Protein AF-A0A7V9PFA1-F1 (afdb_monomer_lite)

Structure (mmCIF, N/CA/C/O backbone):
data_AF-A0A7V9PFA1-F1
#
_entry.id   AF-A0A7V9PFA1-F1
#
loop_
_atom_site.group_PDB
_atom_site.id
_atom_site.type_symbol
_atom_site.label_atom_id
_atom_site.label_alt_id
_atom_site.label_comp_id
_atom_site.label_asym_id
_atom_site.label_entity_id
_atom_site.label_seq_id
_atom_site.pdbx_PDB_ins_code
_atom_site.Cartn_x
_atom_site.Cartn_y
_atom_site.Cartn_z
_atom_site.occupancy
_atom_site.B_iso_or_equiv
_atom_site.auth_seq_id
_atom_site.auth_comp_id
_atom_site.auth_asym_id
_atom_site.auth_atom_id
_atom_site.pdbx_PDB_model_num
ATOM 1 N N . MET A 1 1 ? -23.133 1.155 -6.299 1.00 37.00 1 MET A N 1
ATOM 2 C CA . MET A 1 1 ? -21.950 1.890 -5.815 1.00 37.00 1 MET A CA 1
ATOM 3 C C . MET A 1 1 ? -21.048 2.083 -7.014 1.00 37.00 1 MET A C 1
ATOM 5 O O . MET A 1 1 ? -20.471 1.113 -7.484 1.00 37.00 1 MET A O 1
ATOM 9 N N . ASN A 1 2 ? -21.038 3.285 -7.585 1.00 36.59 2 ASN A N 1
ATOM 10 C CA . ASN A 1 2 ? -20.215 3.607 -8.752 1.00 36.59 2 ASN A CA 1
ATOM 11 C C . ASN A 1 2 ? -18.980 4.359 -8.249 1.00 36.59 2 ASN A C 1
ATOM 13 O O . ASN A 1 2 ? -18.957 5.587 -8.237 1.00 36.59 2 ASN A O 1
ATOM 17 N N . GLY A 1 3 ? -17.977 3.612 -7.781 1.00 40.25 3 GLY A N 1
ATOM 18 C CA . GLY A 1 3 ? -16.668 4.173 -7.449 1.00 40.25 3 GLY A CA 1
ATOM 19 C C . GLY A 1 3 ? -15.980 4.664 -8.723 1.00 40.25 3 GLY A C 1
ATOM 20 O O . GLY A 1 3 ? -15.867 3.924 -9.698 1.00 40.25 3 GLY A O 1
ATOM 21 N N . SER A 1 4 ? -15.552 5.924 -8.743 1.00 46.16 4 SER A N 1
ATOM 22 C CA . SER A 1 4 ? -14.855 6.502 -9.895 1.00 46.16 4 SER A CA 1
ATOM 23 C C . SER A 1 4 ? -13.399 6.021 -9.916 1.00 46.16 4 SER A C 1
ATOM 25 O O . SER A 1 4 ? -12.648 6.275 -8.973 1.00 46.16 4 SER A O 1
ATOM 27 N N . ILE A 1 5 ? -12.995 5.313 -10.976 1.00 46.50 5 ILE A N 1
ATOM 28 C CA . ILE A 1 5 ? -11.613 4.854 -11.186 1.00 46.50 5 ILE A CA 1
ATOM 29 C C . ILE A 1 5 ? -10.825 6.007 -11.816 1.00 46.50 5 ILE A C 1
ATOM 31 O O . ILE A 1 5 ? -10.830 6.191 -13.032 1.00 46.50 5 ILE A O 1
ATOM 35 N N . LEU A 1 6 ? -10.139 6.805 -10.997 1.00 46.59 6 LEU A N 1
ATOM 36 C CA . LEU A 1 6 ? -9.193 7.801 -11.503 1.00 46.59 6 LEU A CA 1
ATOM 37 C C . LEU A 1 6 ? -7.860 7.110 -11.810 1.00 46.59 6 LEU A C 1
ATOM 39 O O . LEU A 1 6 ? -7.007 6.923 -10.945 1.00 46.59 6 LEU A O 1
ATOM 43 N N . ALA A 1 7 ? -7.696 6.700 -13.067 1.00 43.50 7 ALA A N 1
ATOM 44 C CA . ALA A 1 7 ? -6.433 6.199 -13.585 1.00 43.50 7 ALA A CA 1
ATOM 45 C C . ALA A 1 7 ? -5.446 7.363 -13.792 1.00 43.50 7 ALA A C 1
ATOM 47 O O . ALA A 1 7 ? -5.773 8.345 -14.454 1.00 43.50 7 ALA A O 1
ATOM 48 N N . ARG A 1 8 ? -4.220 7.202 -13.274 1.00 40.62 8 ARG A N 1
ATOM 49 C CA . ARG A 1 8 ? -3.057 8.102 -13.437 1.00 40.62 8 ARG A CA 1
ATOM 50 C C . ARG A 1 8 ? -3.127 9.435 -12.684 1.00 40.62 8 ARG A C 1
ATOM 52 O O . ARG A 1 8 ? -3.103 10.502 -13.283 1.00 40.62 8 ARG A O 1
ATOM 59 N N . SER A 1 9 ? -3.103 9.386 -11.356 1.00 44.12 9 SER A N 1
ATOM 60 C CA . SER A 1 9 ? -2.569 10.500 -10.561 1.00 44.12 9 SER A CA 1
ATOM 61 C C . SER A 1 9 ? -2.205 10.024 -9.157 1.00 44.12 9 SER A C 1
ATOM 63 O O . SER A 1 9 ? -3.072 9.642 -8.374 1.00 44.12 9 SER A O 1
ATOM 65 N N . THR A 1 10 ? -0.920 10.075 -8.806 1.00 54.91 10 THR A N 1
ATOM 66 C CA . THR A 1 10 ? -0.405 9.904 -7.436 1.00 54.91 10 THR A CA 1
ATOM 67 C C . THR A 1 10 ? -0.695 11.143 -6.572 1.00 54.91 10 THR A C 1
ATOM 69 O O . THR A 1 10 ? 0.145 11.590 -5.798 1.00 54.91 10 THR A O 1
ATOM 72 N N . SER A 1 11 ? -1.889 11.736 -6.680 1.00 66.06 11 SER A N 1
ATOM 73 C CA . SER A 1 11 ? -2.272 12.921 -5.898 1.00 66.06 11 SER A CA 1
ATOM 74 C C . SER A 1 11 ? -2.790 12.592 -4.496 1.00 66.06 11 SER A C 1
ATOM 76 O O . SER A 1 11 ? -3.240 13.490 -3.784 1.00 66.06 11 SER A O 1
ATOM 78 N N . ALA A 1 12 ? -2.756 11.324 -4.077 1.00 74.00 12 ALA A N 1
ATOM 79 C CA . ALA A 1 12 ? -3.149 10.957 -2.725 1.00 74.00 12 ALA A CA 1
ATOM 80 C C . ALA A 1 12 ? -2.167 11.527 -1.694 1.00 74.00 12 ALA A C 1
ATOM 82 O O . ALA A 1 12 ? -0.951 11.360 -1.841 1.00 74.00 12 ALA A O 1
ATOM 83 N N . PRO A 1 13 ? -2.661 12.136 -0.604 1.00 85.00 13 PRO A N 1
ATOM 84 C CA . PRO A 1 13 ? -1.808 12.476 0.520 1.00 85.00 13 PRO A CA 1
ATOM 85 C C . PRO A 1 13 ? -1.080 11.233 1.044 1.00 85.00 13 PRO A C 1
ATOM 87 O O . PRO A 1 13 ? -1.685 10.179 1.238 1.00 85.00 13 PRO A O 1
ATOM 90 N N . ARG A 1 14 ? 0.222 11.356 1.321 1.00 85.62 14 ARG A N 1
ATOM 91 C CA . ARG A 1 14 ? 1.080 10.219 1.713 1.00 85.62 14 ARG A CA 1
ATOM 92 C C . ARG A 1 14 ? 0.582 9.467 2.947 1.00 85.62 14 ARG A C 1
ATOM 94 O O . ARG A 1 14 ? 0.734 8.255 3.023 1.00 85.62 14 ARG A O 1
ATOM 101 N N . TRP A 1 15 ? -0.060 10.166 3.879 1.00 87.31 15 TRP A N 1
ATOM 102 C CA . TRP A 1 15 ? -0.642 9.554 5.072 1.00 87.31 15 TRP A CA 1
ATOM 103 C C . TRP A 1 15 ? -1.817 8.613 4.751 1.00 87.31 15 TRP A C 1
ATOM 105 O O . TRP A 1 15 ? -1.993 7.621 5.446 1.00 87.31 15 TRP A O 1
ATOM 115 N N . ARG A 1 16 ? -2.579 8.850 3.670 1.00 90.50 16 ARG A N 1
ATOM 116 C CA . ARG A 1 16 ? -3.643 7.931 3.219 1.00 90.50 16 ARG A CA 1
ATOM 117 C C . ARG A 1 16 ? -3.079 6.639 2.640 1.00 90.50 16 ARG A C 1
ATOM 119 O O . ARG A 1 16 ? -3.636 5.569 2.863 1.00 90.50 16 ARG A O 1
ATOM 126 N N . LEU A 1 17 ? -1.969 6.744 1.914 1.00 89.81 17 LEU A N 1
ATOM 127 C CA . LEU A 1 17 ? -1.250 5.584 1.395 1.00 89.81 17 LEU A CA 1
ATOM 128 C C . LEU A 1 17 ? -0.609 4.773 2.532 1.00 89.81 17 LEU A C 1
ATOM 130 O O . LEU A 1 17 ? -0.656 3.550 2.498 1.00 89.81 17 LEU A O 1
ATOM 134 N N . ALA A 1 18 ? -0.058 5.443 3.549 1.00 92.62 18 ALA A N 1
ATOM 135 C CA . ALA A 1 18 ? 0.525 4.800 4.729 1.00 92.62 18 ALA A CA 1
ATOM 136 C C . ALA A 1 18 ? -0.516 4.064 5.585 1.00 92.62 18 ALA A C 1
ATOM 138 O O . ALA A 1 18 ? -0.280 2.940 6.018 1.00 92.62 18 ALA A O 1
ATOM 139 N N . ASP A 1 19 ? -1.695 4.659 5.754 1.00 94.25 19 ASP A N 1
ATOM 140 C CA . ASP A 1 19 ? -2.840 4.035 6.419 1.00 94.25 19 ASP A CA 1
ATOM 141 C C . ASP A 1 19 ? -3.266 2.739 5.697 1.00 94.25 19 ASP A C 1
ATOM 143 O O . ASP A 1 19 ? -3.333 1.669 6.297 1.00 94.25 19 ASP A O 1
ATOM 147 N N . LEU A 1 20 ? -3.421 2.7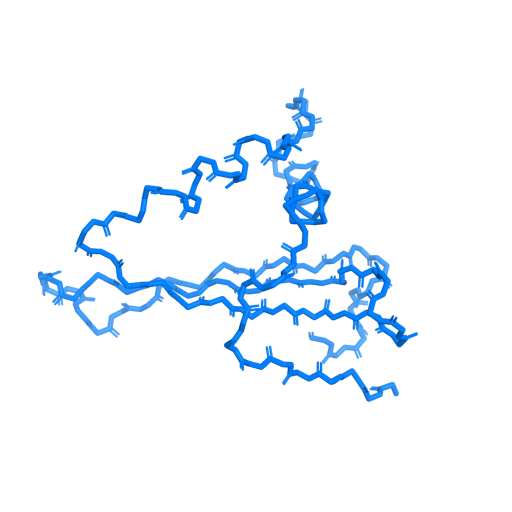76 4.368 1.00 93.38 20 LEU A N 1
ATOM 148 C CA . LEU A 1 20 ? -3.728 1.571 3.586 1.00 93.38 20 LEU A CA 1
ATOM 149 C C . LEU A 1 20 ? -2.589 0.529 3.600 1.00 93.38 20 LEU A C 1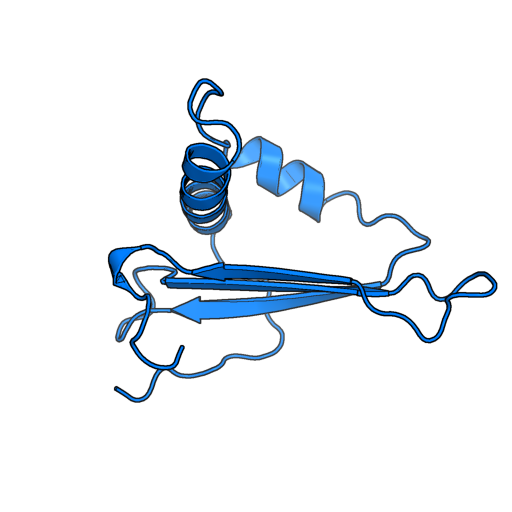
ATOM 151 O O . LEU A 1 20 ? -2.851 -0.674 3.643 1.00 93.38 20 LEU A O 1
ATOM 155 N N . ALA A 1 21 ? -1.329 0.967 3.582 1.00 92.88 21 ALA A N 1
ATOM 156 C CA . ALA A 1 21 ? -0.175 0.078 3.700 1.00 92.88 21 ALA A CA 1
ATOM 157 C C . ALA A 1 21 ? -0.120 -0.606 5.075 1.00 92.88 21 ALA A C 1
ATOM 159 O O . ALA A 1 21 ? 0.197 -1.788 5.149 1.00 92.88 21 ALA A O 1
ATOM 160 N N . THR A 1 22 ? -0.501 0.105 6.137 1.00 95.06 22 THR A N 1
ATOM 161 C CA . THR A 1 22 ? -0.638 -0.451 7.489 1.00 95.06 22 THR A CA 1
ATOM 162 C C . THR A 1 22 ? -1.714 -1.527 7.534 1.00 95.06 22 THR A C 1
ATOM 164 O O . THR A 1 22 ? -1.475 -2.589 8.097 1.00 95.06 22 THR A O 1
ATOM 167 N N . VAL A 1 23 ? -2.865 -1.300 6.887 1.00 94.50 23 VAL A N 1
ATOM 168 C CA . VAL A 1 23 ? -3.920 -2.320 6.769 1.00 94.50 23 VAL A CA 1
ATOM 169 C C . VAL A 1 23 ? -3.381 -3.593 6.112 1.00 94.50 23 VAL A C 1
ATOM 171 O O . VAL A 1 23 ? -3.595 -4.676 6.642 1.00 94.50 23 VAL A O 1
ATOM 174 N N . ARG A 1 24 ? -2.639 -3.477 5.000 1.00 94.00 24 ARG A N 1
ATOM 175 C CA . ARG A 1 24 ? -1.982 -4.636 4.365 1.00 94.00 24 ARG A CA 1
ATOM 176 C C . ARG A 1 24 ? -0.986 -5.303 5.311 1.00 94.00 24 ARG A C 1
ATOM 178 O O . ARG A 1 24 ? -0.961 -6.524 5.409 1.00 94.00 24 ARG A O 1
ATOM 185 N N . GLN A 1 25 ? -0.133 -4.514 5.961 1.00 94.94 25 GLN A N 1
ATOM 186 C CA . GLN A 1 25 ? 0.937 -5.043 6.798 1.00 94.94 25 GLN A CA 1
ATOM 187 C C . GLN A 1 25 ? 0.386 -5.795 8.003 1.00 94.94 25 GLN A C 1
ATOM 189 O O . GLN A 1 25 ? 0.853 -6.891 8.260 1.00 94.94 25 GLN A O 1
ATOM 194 N N . ALA A 1 26 ? -0.658 -5.289 8.657 1.00 95.25 26 ALA A N 1
ATOM 195 C CA . ALA A 1 26 ? -1.295 -5.969 9.782 1.00 95.25 26 ALA A CA 1
ATOM 196 C C . ALA A 1 26 ? -1.827 -7.374 9.427 1.00 95.25 26 ALA A C 1
ATOM 198 O O . ALA A 1 26 ? -1.985 -8.212 10.308 1.00 95.25 26 ALA A O 1
ATOM 199 N N . GLU A 1 27 ? -2.094 -7.650 8.147 1.00 92.75 27 GLU A N 1
ATOM 200 C CA . GLU A 1 27 ? -2.535 -8.971 7.683 1.00 92.75 27 GLU A CA 1
ATOM 201 C C . GLU A 1 27 ? -1.384 -9.929 7.376 1.00 92.75 27 GLU A C 1
ATOM 203 O O . GLU A 1 27 ? -1.554 -11.141 7.479 1.00 92.75 27 GLU A O 1
ATOM 208 N N . VAL A 1 28 ? -0.226 -9.400 6.974 1.00 93.12 28 VAL A N 1
ATOM 209 C CA . VAL A 1 28 ? 0.940 -10.200 6.561 1.00 93.12 28 VAL A CA 1
ATOM 210 C C . VAL A 1 28 ? 1.948 -10.350 7.706 1.00 93.12 28 VAL A C 1
ATOM 212 O O . VAL A 1 28 ? 2.544 -11.410 7.866 1.00 93.12 28 VAL A O 1
ATOM 215 N N . LEU A 1 29 ? 2.130 -9.289 8.490 1.00 95.19 29 LEU A N 1
ATOM 216 C CA . LEU A 1 29 ? 3.104 -9.105 9.566 1.00 95.19 29 LEU A CA 1
ATOM 217 C C . LEU A 1 29 ? 2.412 -8.361 10.732 1.00 95.19 29 LEU A C 1
ATOM 219 O O . LEU A 1 29 ? 2.603 -7.156 10.898 1.00 95.19 29 LEU A O 1
ATOM 223 N N . PRO A 1 30 ? 1.557 -9.046 11.517 1.00 93.62 30 PRO A N 1
ATOM 224 C CA . PRO A 1 30 ? 0.702 -8.407 12.524 1.00 93.62 30 PRO A CA 1
ATOM 225 C C . PRO A 1 30 ? 1.470 -7.765 13.686 1.00 93.62 30 PRO A C 1
ATOM 227 O O . PRO A 1 30 ? 0.959 -6.838 14.311 1.00 93.62 30 PRO A O 1
ATOM 230 N N . ASP A 1 31 ? 2.680 -8.248 13.969 1.00 96.75 31 ASP A N 1
ATOM 231 C CA . ASP A 1 31 ? 3.516 -7.756 15.068 1.00 96.75 31 ASP A CA 1
ATOM 232 C C . ASP A 1 31 ? 4.369 -6.536 14.677 1.00 96.75 31 ASP A C 1
ATOM 234 O O . ASP A 1 31 ? 4.946 -5.878 15.547 1.00 96.75 31 ASP A O 1
ATOM 238 N N . ASP A 1 32 ? 4.454 -6.213 13.381 1.00 95.25 32 ASP A N 1
ATOM 239 C CA . ASP A 1 32 ? 5.231 -5.070 12.909 1.00 95.25 32 ASP A CA 1
ATOM 240 C C . ASP A 1 32 ? 4.499 -3.743 13.188 1.00 95.25 32 ASP A C 1
ATOM 242 O O . ASP A 1 32 ? 3.272 -3.652 13.069 1.00 95.25 32 ASP A O 1
ATOM 246 N N . PRO A 1 33 ? 5.234 -2.660 13.504 1.00 95.25 33 PRO A N 1
ATOM 247 C CA . PRO A 1 33 ? 4.631 -1.358 13.758 1.00 95.25 33 PRO A CA 1
ATOM 248 C C . PRO A 1 33 ? 3.960 -0.781 12.497 1.00 95.25 33 PRO A C 1
ATOM 250 O O . PRO A 1 33 ? 4.385 -1.085 11.382 1.00 95.25 33 PRO A O 1
ATOM 253 N N . PRO A 1 34 ? 2.969 0.121 12.646 1.00 95.44 34 PRO A N 1
ATOM 254 C CA . PRO A 1 34 ? 2.309 0.775 11.518 1.00 95.44 34 PRO A CA 1
ATOM 255 C C . PRO A 1 34 ? 3.275 1.428 10.524 1.00 95.44 34 PRO A C 1
ATOM 257 O O . PRO A 1 34 ? 4.273 2.042 10.911 1.00 95.44 34 PRO A O 1
ATOM 260 N N . VAL A 1 35 ? 2.926 1.361 9.238 1.00 94.69 35 VAL A N 1
ATOM 261 C CA . VAL A 1 35 ? 3.683 2.008 8.162 1.00 94.69 35 VAL A CA 1
ATOM 262 C C . VAL A 1 35 ? 3.505 3.521 8.257 1.00 94.69 35 VAL A C 1
ATOM 264 O O . VAL A 1 35 ? 2.382 4.025 8.316 1.00 94.69 35 VAL A O 1
ATOM 267 N N . THR A 1 36 ? 4.605 4.271 8.227 1.00 94.69 36 THR A N 1
ATOM 268 C CA . THR A 1 36 ? 4.578 5.735 8.334 1.00 94.69 36 THR A CA 1
ATOM 269 C C . THR A 1 36 ? 4.447 6.430 6.977 1.00 94.69 36 THR A C 1
ATOM 271 O O . THR A 1 36 ? 4.770 5.887 5.914 1.00 94.69 36 THR A O 1
ATOM 274 N N . ALA A 1 37 ? 4.002 7.690 6.999 1.00 91.38 37 ALA A N 1
ATOM 275 C CA . ALA A 1 37 ? 3.933 8.521 5.798 1.00 91.38 37 ALA A CA 1
ATOM 276 C C . ALA A 1 37 ? 5.32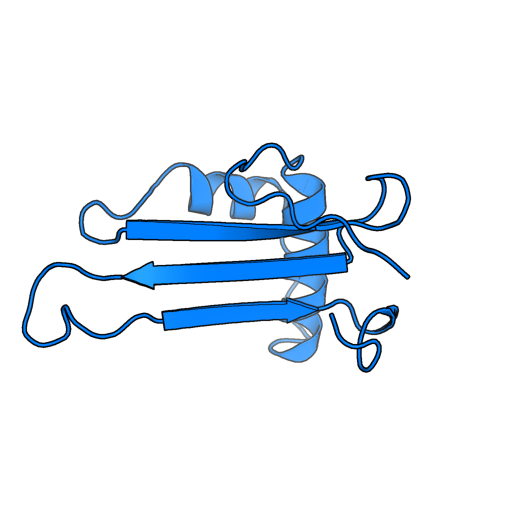0 8.762 5.181 1.00 91.38 37 ALA A C 1
ATOM 278 O O . ALA A 1 37 ? 5.436 8.874 3.959 1.00 91.38 37 ALA A O 1
ATOM 279 N N . GLU A 1 38 ? 6.368 8.819 6.004 1.00 90.75 38 GLU A N 1
ATOM 280 C CA . GLU A 1 38 ? 7.762 8.974 5.592 1.00 90.75 38 GLU A CA 1
ATOM 281 C C . GLU A 1 38 ? 8.275 7.729 4.867 1.00 90.75 38 GLU A C 1
ATOM 283 O O . GLU A 1 38 ? 8.896 7.860 3.813 1.00 90.75 38 GLU A O 1
ATOM 288 N N . GLN A 1 39 ? 7.973 6.528 5.372 1.00 89.31 39 GLN A N 1
ATOM 289 C CA . GLN A 1 39 ? 8.339 5.269 4.712 1.00 89.31 39 GLN A CA 1
ATOM 290 C C . GLN A 1 39 ? 7.705 5.173 3.322 1.00 89.31 39 GLN A C 1
ATOM 292 O O . GLN A 1 39 ? 8.381 4.866 2.338 1.00 89.31 39 GLN A O 1
ATOM 297 N N . VAL A 1 40 ? 6.424 5.533 3.213 1.00 89.00 40 VAL A N 1
ATOM 298 C CA . VAL A 1 40 ? 5.757 5.636 1.913 1.00 89.00 40 VAL A CA 1
ATOM 299 C C . VAL A 1 40 ? 6.414 6.714 1.049 1.00 89.00 40 VAL A C 1
ATOM 301 O O . VAL A 1 40 ? 6.695 6.470 -0.121 1.00 89.00 40 VAL A O 1
ATOM 304 N N . ALA A 1 41 ? 6.715 7.895 1.599 1.00 85.38 41 ALA A N 1
ATOM 305 C CA . ALA A 1 41 ? 7.375 8.970 0.856 1.00 85.38 41 ALA A CA 1
ATOM 306 C C . ALA A 1 41 ? 8.701 8.521 0.232 1.00 85.38 41 ALA A C 1
ATOM 308 O O . ALA A 1 41 ? 8.975 8.874 -0.913 1.00 85.38 41 ALA A O 1
ATOM 309 N N . LEU A 1 42 ? 9.507 7.762 0.977 1.00 83.50 42 LEU A N 1
ATOM 310 C CA . LEU A 1 42 ? 10.796 7.245 0.524 1.00 83.50 42 LEU A CA 1
ATOM 311 C C . LEU A 1 42 ? 10.630 6.287 -0.656 1.00 83.50 42 LEU A C 1
ATOM 313 O O . LEU A 1 42 ? 11.306 6.464 -1.668 1.00 83.50 42 LEU A O 1
ATOM 317 N N . ARG A 1 43 ? 9.672 5.355 -0.576 1.00 76.50 43 ARG A N 1
ATOM 318 C CA . ARG A 1 43 ? 9.356 4.428 -1.674 1.00 76.50 43 ARG A CA 1
ATOM 319 C C . ARG A 1 43 ? 9.020 5.162 -2.976 1.00 76.50 43 ARG A C 1
ATOM 321 O O . ARG A 1 43 ? 9.496 4.773 -4.033 1.00 76.50 43 ARG A O 1
ATOM 328 N N . TRP A 1 44 ? 8.241 6.243 -2.903 1.00 72.62 44 TRP A N 1
ATOM 329 C CA . TRP A 1 44 ? 7.842 7.014 -4.091 1.00 72.62 44 TRP A CA 1
ATOM 330 C C . TRP A 1 44 ? 8.896 8.019 -4.573 1.00 72.62 44 TRP A C 1
ATOM 332 O O . TRP A 1 44 ? 8.836 8.463 -5.717 1.00 72.62 44 TRP A O 1
ATOM 342 N N . ARG A 1 45 ? 9.845 8.416 -3.718 1.00 73.19 45 ARG A N 1
ATOM 343 C CA . ARG A 1 45 ? 10.921 9.360 -4.073 1.00 73.19 45 ARG A CA 1
ATOM 344 C C . ARG A 1 45 ? 12.080 8.706 -4.811 1.00 73.19 45 ARG A C 1
ATOM 346 O O . ARG A 1 45 ? 12.791 9.407 -5.523 1.00 73.19 45 ARG A O 1
ATOM 353 N N . HIS A 1 46 ? 12.267 7.402 -4.638 1.00 65.81 46 HIS A N 1
ATOM 354 C CA . HIS A 1 46 ? 13.358 6.652 -5.247 1.00 65.81 46 HIS A CA 1
ATOM 355 C C . HIS A 1 46 ? 12.807 5.587 -6.201 1.00 65.81 46 HIS A C 1
ATOM 357 O O . HIS A 1 46 ? 12.893 4.398 -5.890 1.00 65.81 46 HIS A O 1
ATOM 363 N N . PRO A 1 47 ? 12.219 5.983 -7.350 1.00 65.31 47 PRO A N 1
ATOM 364 C CA . PRO A 1 47 ? 11.872 5.011 -8.373 1.00 65.31 47 PRO A CA 1
ATOM 365 C C . PRO A 1 47 ? 13.154 4.296 -8.804 1.00 65.31 47 PRO A C 1
ATOM 367 O O . PRO A 1 47 ? 14.149 4.932 -9.160 1.00 65.31 47 PRO A O 1
ATOM 370 N N . LEU A 1 48 ? 13.144 2.968 -8.717 1.00 70.44 48 LEU A N 1
ATOM 371 C CA . LEU A 1 48 ? 14.232 2.148 -9.230 1.00 70.44 48 LEU A CA 1
ATOM 372 C C . LEU A 1 48 ? 14.310 2.393 -10.739 1.00 70.44 48 LEU A C 1
ATOM 374 O O . LEU A 1 48 ? 13.322 2.204 -11.441 1.00 70.44 48 LEU A O 1
ATOM 378 N N . SER A 1 49 ? 15.465 2.833 -11.243 1.00 73.44 49 SER A N 1
ATOM 379 C CA . SER A 1 49 ? 15.625 3.253 -12.645 1.00 73.44 49 SER A CA 1
ATOM 380 C C . SER A 1 49 ? 15.330 2.149 -13.665 1.00 73.44 49 SER A C 1
ATOM 382 O O . SER A 1 49 ? 15.102 2.444 -14.830 1.00 73.44 49 SER A O 1
ATOM 384 N N . PHE A 1 50 ? 15.331 0.893 -13.219 1.00 79.62 50 PHE A N 1
ATOM 385 C CA . PHE A 1 50 ? 15.061 -0.305 -14.011 1.00 79.62 50 PHE A CA 1
ATOM 386 C C . PHE A 1 50 ? 13.614 -0.811 -13.883 1.00 79.62 50 PHE A C 1
ATOM 388 O O . PHE A 1 50 ? 13.320 -1.924 -14.309 1.00 79.62 50 PHE A O 1
ATOM 395 N N . ARG A 1 51 ? 12.708 -0.050 -13.253 1.00 82.12 51 ARG A N 1
ATOM 396 C CA . ARG A 1 51 ? 11.326 -0.478 -13.014 1.00 82.12 51 ARG A CA 1
ATOM 397 C C . ARG A 1 51 ? 10.341 0.629 -13.366 1.00 82.12 51 ARG A C 1
ATOM 399 O O . ARG A 1 51 ? 10.365 1.714 -12.790 1.00 82.12 51 ARG A O 1
ATOM 406 N N . GLU A 1 52 ? 9.426 0.325 -14.274 1.00 86.00 52 GLU A N 1
ATOM 407 C CA . GLU A 1 52 ? 8.268 1.169 -14.548 1.00 86.00 52 GLU A CA 1
ATOM 408 C C . GLU A 1 52 ? 7.157 0.830 -13.559 1.00 86.00 52 GLU A C 1
ATOM 410 O O . GLU A 1 52 ? 6.881 -0.345 -13.316 1.00 86.00 52 GLU A O 1
ATOM 415 N N . VAL A 1 53 ? 6.524 1.849 -12.975 1.00 84.44 53 VAL A N 1
ATOM 416 C CA . VAL A 1 53 ? 5.476 1.671 -11.963 1.00 84.44 53 VAL A CA 1
ATOM 417 C C . VAL A 1 53 ? 4.230 2.453 -12.358 1.00 84.44 53 VAL A C 1
ATOM 419 O O . VAL A 1 53 ? 4.285 3.659 -12.604 1.00 84.44 53 VAL A O 1
ATOM 422 N N . ALA A 1 54 ? 3.091 1.769 -12.373 1.00 85.94 54 ALA A N 1
ATOM 423 C CA . ALA A 1 54 ? 1.770 2.360 -12.510 1.00 85.94 54 ALA A CA 1
ATOM 424 C C . ALA A 1 54 ? 0.959 2.085 -11.243 1.00 85.94 54 ALA A C 1
ATOM 426 O O . ALA A 1 54 ? 0.985 0.976 -10.716 1.00 85.94 54 ALA A O 1
ATOM 427 N N . ALA A 1 55 ? 0.225 3.087 -10.765 1.00 86.06 55 ALA A N 1
ATOM 428 C CA . ALA A 1 55 ? -0.604 2.954 -9.577 1.00 86.06 55 ALA A CA 1
ATOM 429 C C . ALA A 1 55 ? -2.026 3.451 -9.815 1.00 86.06 55 ALA A C 1
ATOM 431 O O . ALA A 1 55 ? -2.250 4.482 -10.459 1.00 86.06 55 ALA A O 1
ATOM 432 N N . TRP A 1 56 ? -2.974 2.716 -9.246 1.00 89.25 56 TRP A N 1
ATOM 433 C CA . TRP A 1 56 ? -4.396 3.018 -9.233 1.00 89.25 56 TRP A CA 1
ATOM 434 C C . TRP A 1 56 ? -4.872 3.088 -7.796 1.00 89.25 56 TRP A C 1
ATOM 436 O O . TRP A 1 56 ? -4.457 2.298 -6.951 1.00 89.25 56 TRP A O 1
ATOM 446 N N . LEU A 1 57 ? -5.741 4.056 -7.531 1.00 90.12 57 LEU A N 1
ATOM 447 C CA . LEU A 1 57 ? -6.258 4.350 -6.207 1.00 90.12 57 LEU A CA 1
ATOM 448 C C . LEU A 1 57 ? -7.778 4.369 -6.270 1.00 90.12 57 LEU A C 1
ATOM 450 O O . LEU A 1 57 ? -8.354 5.056 -7.117 1.00 90.12 57 LEU A O 1
ATOM 454 N N . TRP A 1 58 ? -8.415 3.650 -5.353 1.00 91.75 58 TRP A N 1
ATOM 455 C CA . TRP A 1 58 ? -9.867 3.613 -5.232 1.00 91.75 58 TRP A CA 1
ATOM 456 C C . TRP A 1 58 ? -10.298 4.333 -3.969 1.00 91.75 58 TRP A C 1
ATOM 458 O O . TRP A 1 58 ? -9.845 4.011 -2.871 1.00 91.75 58 TRP A O 1
ATOM 468 N N . TRP A 1 59 ? -11.186 5.305 -4.134 1.00 90.69 59 TRP A N 1
ATOM 469 C CA . TRP A 1 59 ? -11.688 6.144 -3.056 1.00 90.69 59 TRP A CA 1
ATOM 470 C C . TRP A 1 59 ? -13.158 5.856 -2.769 1.00 90.69 59 TRP A C 1
ATOM 472 O O . TRP A 1 59 ? -13.875 5.329 -3.620 1.00 90.69 59 TRP A O 1
ATOM 482 N N . ASP A 1 60 ? -13.600 6.231 -1.575 1.00 90.88 60 ASP A N 1
ATOM 483 C CA . ASP A 1 60 ? -15.015 6.268 -1.228 1.00 90.88 60 ASP A CA 1
ATOM 484 C C . ASP A 1 60 ? -15.793 7.336 -2.015 1.00 90.88 60 ASP A C 1
ATOM 486 O O . ASP A 1 60 ? -15.231 8.211 -2.689 1.00 90.88 60 ASP A O 1
ATOM 490 N N . GLU A 1 61 ? -17.123 7.263 -1.908 1.00 85.31 61 GLU A N 1
ATOM 491 C CA . GLU A 1 61 ? -18.038 8.294 -2.395 1.00 85.31 61 GLU A CA 1
ATOM 492 C C . GLU A 1 61 ? -17.820 9.579 -1.572 1.00 85.31 61 GLU A C 1
ATOM 494 O O . GLU A 1 61 ? -18.445 9.817 -0.542 1.00 85.31 61 GLU A O 1
ATOM 499 N N . GLY A 1 62 ? -16.851 10.390 -1.996 1.00 86.75 62 GLY A N 1
ATOM 500 C CA . GLY A 1 62 ? -16.446 11.613 -1.302 1.00 86.75 62 GLY A CA 1
ATOM 501 C C . GLY A 1 62 ? -14.950 11.919 -1.349 1.00 86.75 62 GLY A C 1
ATOM 502 O O . GLY A 1 62 ? -14.564 12.996 -0.893 1.00 86.75 62 GLY A O 1
ATOM 503 N N . PHE A 1 63 ? -14.117 11.019 -1.890 1.00 86.31 63 PHE A N 1
ATOM 504 C CA . PHE A 1 63 ? -12.653 11.170 -1.934 1.00 86.31 63 PHE A CA 1
ATOM 505 C C . PHE A 1 63 ? -12.028 11.416 -0.554 1.00 86.31 63 PHE A C 1
ATOM 507 O O . PHE A 1 63 ? -10.992 12.073 -0.420 1.00 86.31 63 PHE A O 1
ATOM 514 N N . ARG A 1 64 ? -12.672 10.908 0.498 1.00 86.75 64 ARG A N 1
ATOM 515 C CA . ARG A 1 64 ? -12.220 11.056 1.876 1.00 86.75 64 ARG A CA 1
ATOM 516 C C . ARG A 1 64 ? -11.365 9.876 2.251 1.00 86.75 64 ARG A C 1
ATOM 518 O O . ARG A 1 64 ? -10.265 10.103 2.739 1.00 86.75 64 ARG A O 1
ATOM 525 N N . LEU A 1 65 ? -11.833 8.656 2.025 1.00 88.69 65 LEU A N 1
ATOM 526 C CA . LEU A 1 65 ? -11.150 7.430 2.417 1.00 88.69 65 LEU A CA 1
ATOM 527 C C . LEU A 1 65 ? -10.613 6.688 1.195 1.00 88.69 65 LEU A C 1
ATOM 529 O O . LEU A 1 65 ? -11.321 6.489 0.214 1.00 88.69 65 LEU A O 1
ATOM 533 N N . LEU A 1 66 ? -9.360 6.244 1.279 1.00 91.75 66 LEU A N 1
ATOM 534 C CA . LEU A 1 66 ? -8.768 5.363 0.282 1.00 91.75 66 LEU A CA 1
ATOM 535 C C . LEU A 1 66 ? -9.170 3.917 0.604 1.00 91.75 66 LEU A C 1
ATOM 537 O O . LEU A 1 66 ? -8.698 3.361 1.595 1.00 91.75 66 LEU A O 1
ATOM 541 N N . LEU A 1 67 ? -10.052 3.335 -0.206 1.00 94.38 67 LEU A N 1
ATOM 542 C CA . LEU A 1 67 ? -10.617 1.991 -0.033 1.00 94.38 67 LEU A CA 1
ATOM 543 C C . LEU A 1 67 ? -9.687 0.884 -0.532 1.00 94.38 67 LEU A C 1
ATOM 545 O O . LEU A 1 67 ? -9.726 -0.236 -0.025 1.00 94.38 67 LEU A O 1
ATOM 549 N N . GLY A 1 68 ? -8.840 1.194 -1.506 1.00 93.44 68 GLY A N 1
ATOM 550 C CA . GLY A 1 68 ? -7.889 0.245 -2.054 1.00 93.44 68 GLY A CA 1
ATOM 551 C C . GLY A 1 68 ? -6.850 0.912 -2.939 1.00 93.44 68 GLY A C 1
ATOM 552 O O . GLY A 1 68 ? -6.969 2.085 -3.305 1.00 93.44 68 GLY A O 1
ATOM 553 N N . ALA A 1 69 ? -5.836 0.138 -3.298 1.00 92.50 69 ALA A N 1
ATOM 554 C CA . ALA A 1 69 ? -4.805 0.533 -4.239 1.00 92.50 69 ALA A CA 1
ATOM 555 C C . ALA A 1 69 ? -4.295 -0.687 -5.002 1.00 92.50 69 ALA A C 1
ATOM 557 O O . ALA A 1 69 ? -4.246 -1.793 -4.461 1.00 92.50 69 ALA A O 1
ATOM 558 N N . ALA A 1 70 ? -3.906 -0.468 -6.252 1.00 91.44 70 ALA A N 1
ATOM 559 C CA . ALA A 1 70 ? -3.161 -1.430 -7.040 1.00 91.44 70 ALA A CA 1
ATOM 560 C C . ALA A 1 70 ? -1.903 -0.764 -7.568 1.00 91.44 70 ALA A C 1
ATOM 562 O O . ALA A 1 70 ? -1.937 0.386 -8.004 1.00 91.44 70 ALA A O 1
ATOM 563 N N . GLU A 1 71 ? -0.808 -1.503 -7.548 1.00 89.44 71 GLU A N 1
ATOM 564 C CA . GLU A 1 71 ? 0.445 -1.108 -8.162 1.00 89.44 71 GLU A CA 1
ATOM 565 C C . GLU A 1 71 ? 0.864 -2.199 -9.133 1.00 89.44 71 GLU A C 1
ATOM 567 O O . GLU A 1 71 ? 0.946 -3.365 -8.758 1.00 89.44 71 GLU A O 1
ATOM 572 N N . ALA A 1 72 ? 1.110 -1.820 -10.380 1.00 89.69 72 ALA A N 1
ATOM 573 C CA . ALA A 1 72 ? 1.754 -2.676 -11.354 1.00 89.69 72 ALA A CA 1
ATOM 574 C C . ALA A 1 72 ? 3.188 -2.201 -11.535 1.00 89.69 72 ALA A C 1
ATOM 576 O O . ALA A 1 72 ? 3.430 -1.005 -11.708 1.00 89.69 72 ALA A O 1
ATOM 577 N N . SER A 1 73 ? 4.119 -3.144 -11.533 1.00 88.62 73 SER A N 1
ATOM 578 C CA . SER A 1 73 ? 5.503 -2.887 -11.889 1.00 88.62 73 SER A CA 1
ATOM 579 C C . SER A 1 73 ? 5.963 -3.801 -13.010 1.00 88.62 73 SER A C 1
ATOM 581 O O . SER A 1 73 ? 5.624 -4.985 -13.041 1.00 88.62 73 SER A O 1
ATOM 583 N N . VAL A 1 74 ? 6.721 -3.222 -1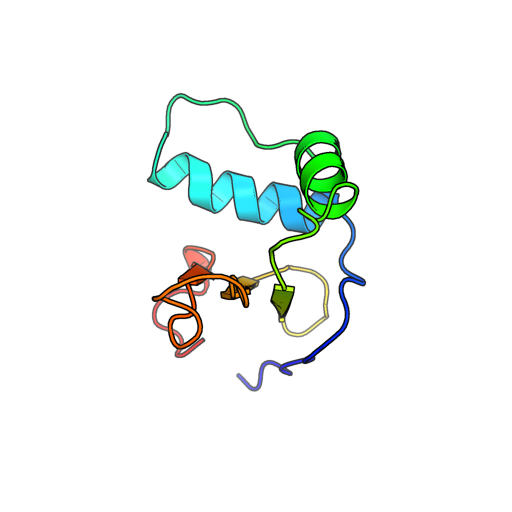3.936 1.00 89.50 74 VAL A N 1
ATOM 584 C CA . VAL A 1 74 ? 7.345 -3.923 -15.057 1.00 89.50 74 VAL A CA 1
ATOM 585 C C . VAL A 1 74 ? 8.835 -3.632 -15.015 1.00 89.50 74 VAL A C 1
ATOM 587 O O . VAL A 1 74 ? 9.247 -2.486 -14.838 1.00 89.50 74 VAL A O 1
ATOM 590 N N . GLU A 1 75 ? 9.641 -4.671 -15.182 1.00 89.75 75 GLU A N 1
ATOM 591 C CA . GLU A 1 75 ? 11.078 -4.547 -15.403 1.00 89.75 75 GLU A CA 1
ATOM 592 C C . GLU A 1 75 ? 11.311 -4.702 -16.913 1.00 89.75 75 GLU A C 1
ATOM 594 O O . GLU A 1 75 ? 11.187 -5.812 -17.434 1.00 89.75 75 GLU A O 1
ATOM 599 N N . PRO A 1 76 ? 11.556 -3.607 -17.661 1.00 80.00 76 PRO A N 1
ATOM 600 C CA . PRO A 1 76 ? 11.654 -3.659 -19.121 1.00 80.00 76 PRO A CA 1
ATOM 601 C C . PRO A 1 76 ? 12.938 -4.351 -19.605 1.00 80.00 76 PRO A C 1
ATOM 603 O O . PRO A 1 76 ? 13.062 -4.679 -20.788 1.00 80.00 76 PRO A O 1
ATOM 606 N N . GLU A 1 77 ? 13.890 -4.583 -18.703 1.00 83.12 77 GLU A N 1
ATOM 607 C CA . GLU A 1 77 ? 15.164 -5.232 -18.980 1.00 83.12 77 GLU A CA 1
ATOM 608 C C . GLU A 1 77 ? 15.122 -6.727 -18.623 1.00 83.12 77 GLU A C 1
ATOM 610 O O . GLU A 1 77 ? 14.493 -7.150 -17.656 1.00 83.12 77 GLU A O 1
ATOM 615 N N . GLY A 1 78 ? 15.818 -7.547 -19.414 1.00 81.75 78 GLY A N 1
ATOM 616 C CA . GLY A 1 78 ? 15.955 -8.986 -19.173 1.00 81.75 78 GLY A CA 1
ATOM 617 C C . GLY A 1 78 ? 14.953 -9.882 -19.916 1.00 81.75 78 GLY A C 1
ATOM 618 O O . GLY A 1 78 ? 14.227 -9.472 -20.829 1.00 81.75 78 GLY A O 1
ATOM 619 N N . GLU A 1 79 ? 14.966 -11.167 -19.559 1.00 86.25 79 GLU A N 1
ATOM 620 C CA . GLU A 1 79 ? 14.153 -12.214 -20.202 1.00 86.25 79 GLU A CA 1
ATOM 621 C C . GLU A 1 79 ? 12.657 -12.079 -19.869 1.00 86.25 79 GLU A C 1
ATOM 623 O O . GLU A 1 79 ? 11.790 -12.414 -20.678 1.00 86.25 79 GLU A O 1
ATOM 628 N N . ASN A 1 80 ? 12.350 -11.475 -18.720 1.00 86.25 80 ASN A N 1
ATOM 629 C CA . ASN A 1 80 ? 11.004 -11.364 -18.163 1.00 86.25 80 ASN A CA 1
ATOM 630 C C . ASN A 1 80 ? 10.278 -10.062 -18.529 1.00 86.25 80 ASN A C 1
ATOM 632 O O . ASN A 1 80 ? 9.266 -9.743 -17.916 1.00 86.25 80 ASN A O 1
ATOM 636 N N . ARG A 1 81 ? 10.727 -9.336 -19.563 1.00 85.12 81 ARG A N 1
ATOM 637 C CA . ARG A 1 81 ? 10.158 -8.038 -19.994 1.00 85.12 81 ARG A CA 1
ATOM 638 C C . ARG A 1 81 ? 8.652 -8.037 -20.315 1.00 85.12 81 ARG A C 1
ATOM 640 O O . ARG A 1 81 ? 8.053 -6.990 -20.520 1.00 85.12 81 ARG A O 1
ATOM 647 N N . HIS A 1 82 ? 8.066 -9.222 -20.465 1.00 87.38 82 HIS A N 1
ATOM 648 C CA . HIS A 1 82 ? 6.653 -9.445 -20.766 1.00 87.38 82 HIS A CA 1
ATOM 649 C C . HIS A 1 82 ? 5.811 -9.717 -19.507 1.00 87.38 82 HIS A C 1
ATOM 651 O O . HIS A 1 82 ? 4.593 -9.856 -19.608 1.00 87.38 82 HIS A O 1
ATOM 657 N N . LEU A 1 83 ? 6.446 -9.822 -18.336 1.00 91.56 83 LEU A N 1
ATOM 658 C CA . LEU A 1 83 ? 5.791 -10.050 -17.056 1.00 91.56 83 LEU A CA 1
ATOM 659 C C . LEU A 1 83 ? 5.590 -8.723 -16.322 1.00 91.56 83 LEU A C 1
ATOM 661 O O . LEU A 1 83 ? 6.461 -7.856 -16.306 1.00 91.56 83 LEU A O 1
ATOM 665 N N . ALA A 1 84 ? 4.437 -8.602 -15.673 1.00 91.50 84 ALA A N 1
ATOM 666 C CA . ALA A 1 84 ? 4.135 -7.518 -14.754 1.00 91.50 84 ALA A CA 1
ATOM 667 C C . ALA A 1 84 ? 3.821 -8.112 -13.380 1.00 91.50 84 ALA A C 1
ATOM 669 O O . ALA A 1 84 ? 3.028 -9.051 -13.275 1.00 91.50 84 ALA A O 1
ATOM 670 N N . GLN A 1 85 ? 4.409 -7.549 -12.329 1.00 91.69 85 GLN A N 1
ATOM 671 C CA . GLN A 1 85 ? 3.987 -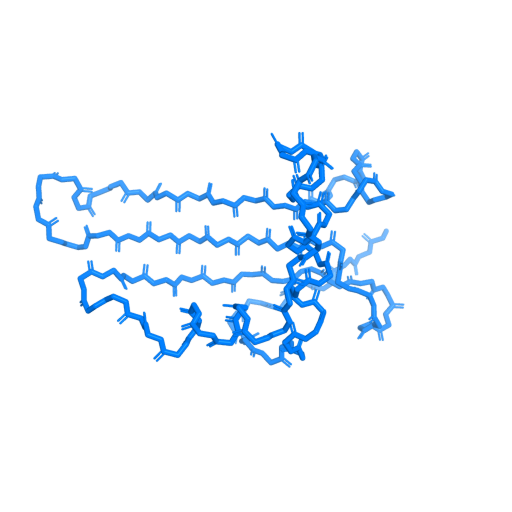7.831 -10.962 1.00 91.69 85 GLN A CA 1
ATOM 672 C C . GLN A 1 85 ? 2.885 -6.849 -10.588 1.00 91.69 85 GLN A C 1
ATOM 674 O O . GLN A 1 85 ? 3.071 -5.640 -10.723 1.00 91.69 85 GLN A O 1
ATOM 679 N N . VAL A 1 86 ? 1.761 -7.368 -10.095 1.00 92.25 86 VAL A N 1
ATOM 680 C CA . VAL A 1 86 ? 0.641 -6.553 -9.622 1.00 92.25 86 VAL A CA 1
ATOM 681 C C . VAL A 1 86 ? 0.391 -6.838 -8.149 1.00 92.25 86 VAL A C 1
ATOM 683 O O . VAL A 1 86 ? 0.099 -7.967 -7.764 1.00 92.25 86 VAL A O 1
ATOM 686 N N . ASP A 1 87 ? 0.481 -5.794 -7.335 1.00 91.12 87 ASP A N 1
ATOM 687 C CA . ASP A 1 87 ? 0.164 -5.810 -5.915 1.00 91.12 87 ASP A CA 1
ATOM 688 C C . ASP A 1 87 ? -1.155 -5.071 -5.690 1.00 91.12 87 ASP A C 1
ATOM 690 O O . ASP A 1 87 ? -1.266 -3.890 -6.015 1.00 91.12 87 ASP A O 1
ATOM 694 N N . VAL A 1 88 ? -2.149 -5.751 -5.112 1.00 92.00 88 VAL A N 1
ATOM 695 C CA . VAL A 1 88 ? -3.469 -5.177 -4.816 1.00 92.00 88 VAL A CA 1
ATOM 696 C C . VAL A 1 88 ? -3.731 -5.235 -3.318 1.00 92.00 88 VAL A C 1
ATOM 698 O O . VAL A 1 88 ? -3.515 -6.260 -2.674 1.00 92.00 88 VAL A O 1
ATOM 701 N N . VAL A 1 89 ? -4.230 -4.135 -2.764 1.00 93.50 89 VAL A N 1
ATOM 702 C CA . VAL A 1 89 ? -4.727 -4.065 -1.391 1.00 93.50 89 VAL A CA 1
ATOM 703 C C . VAL A 1 89 ? -6.118 -3.447 -1.389 1.00 93.50 89 VAL A C 1
ATOM 705 O O . VAL A 1 89 ? -6.358 -2.407 -2.001 1.00 93.50 89 VAL A O 1
ATOM 708 N N . VAL A 1 90 ? -7.029 -4.082 -0.656 1.00 94.81 90 VAL A N 1
ATOM 709 C CA . VAL A 1 90 ? -8.388 -3.592 -0.414 1.00 94.81 90 VAL A CA 1
ATOM 710 C C . VAL A 1 90 ? -8.640 -3.621 1.084 1.00 94.81 90 VAL A C 1
ATOM 712 O O . VAL A 1 90 ? -8.375 -4.638 1.739 1.00 94.81 90 VAL A O 1
ATOM 715 N N . ARG A 1 91 ? -9.164 -2.519 1.625 1.00 94.56 91 ARG A N 1
ATOM 716 C CA . ARG A 1 91 ? -9.569 -2.432 3.029 1.00 94.56 91 ARG A CA 1
ATOM 717 C C . ARG A 1 91 ? -10.587 -3.517 3.381 1.00 94.56 91 ARG A C 1
ATOM 719 O O . ARG A 1 91 ? -11.486 -3.746 2.571 1.00 94.56 91 ARG A O 1
ATOM 726 N N . PRO A 1 92 ? -10.498 -4.152 4.563 1.00 95.06 92 PRO A N 1
ATOM 727 C CA . PRO A 1 92 ? -11.418 -5.206 4.982 1.00 95.06 92 PRO A CA 1
ATOM 728 C C . PRO A 1 92 ? -12.898 -4.867 4.771 1.00 95.06 92 PRO A C 1
ATOM 730 O O . PRO A 1 92 ? -13.632 -5.670 4.200 1.00 95.06 92 PRO A O 1
ATOM 733 N N . GLU A 1 93 ? -13.311 -3.659 5.149 1.00 93.50 93 GLU A N 1
ATOM 734 C CA . GLU A 1 93 ? -14.683 -3.156 5.041 1.00 93.50 93 GLU A CA 1
ATOM 735 C C . GLU A 1 93 ? -15.178 -2.970 3.597 1.00 93.50 93 GLU A C 1
ATOM 737 O O . GLU A 1 93 ? -16.384 -2.949 3.364 1.00 93.50 93 GLU A O 1
ATOM 742 N N . ALA A 1 94 ? -14.271 -2.868 2.622 1.00 93.81 94 ALA A N 1
ATOM 743 C CA . ALA A 1 94 ? -14.597 -2.719 1.204 1.00 93.81 94 ALA A CA 1
ATOM 744 C C . ALA A 1 94 ? -14.506 -4.044 0.425 1.00 93.81 94 ALA A C 1
ATOM 746 O O . ALA A 1 94 ? -14.814 -4.084 -0.767 1.00 93.81 94 ALA A O 1
ATOM 747 N N . ARG A 1 95 ? -14.087 -5.147 1.059 1.00 93.44 95 ARG A N 1
ATOM 748 C CA . ARG A 1 95 ? -13.952 -6.450 0.386 1.00 93.44 95 ARG A CA 1
ATOM 749 C C . ARG A 1 95 ? -15.307 -7.039 0.019 1.00 93.44 95 ARG A C 1
A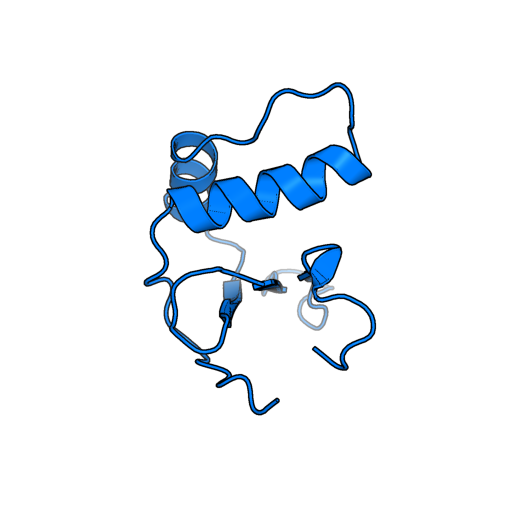TOM 751 O O . ARG A 1 95 ? -16.320 -6.762 0.651 1.00 93.44 95 ARG A O 1
ATOM 758 N N . ARG A 1 96 ? -15.300 -7.926 -0.985 1.00 93.25 96 ARG A N 1
ATOM 759 C CA . ARG A 1 96 ? -16.495 -8.638 -1.487 1.00 93.25 96 ARG A CA 1
ATOM 760 C C . ARG A 1 96 ? -17.598 -7.707 -2.017 1.00 93.25 96 ARG A C 1
ATOM 762 O O . ARG A 1 96 ? -18.749 -8.116 -2.110 1.00 93.25 96 ARG A O 1
ATOM 769 N N . SER A 1 97 ? -17.238 -6.479 -2.387 1.00 90.44 97 SER A N 1
ATOM 770 C CA . SER A 1 97 ? -18.146 -5.482 -2.969 1.00 90.44 97 SER A CA 1
ATOM 771 C C . SER A 1 97 ? -18.023 -5.358 -4.495 1.00 90.44 97 SER A C 1
ATOM 773 O O . SER A 1 97 ? -18.789 -4.620 -5.108 1.00 90.44 97 SER A O 1
ATOM 775 N N . GLY A 1 98 ? -17.084 -6.087 -5.111 1.00 86.44 98 GLY A N 1
ATOM 776 C CA . GLY A 1 98 ? -16.781 -5.985 -6.542 1.00 86.44 98 GLY A CA 1
ATOM 777 C C . GLY A 1 98 ? -15.806 -4.862 -6.903 1.00 86.44 98 GLY A C 1
ATOM 778 O O . GLY A 1 98 ? -15.664 -4.572 -8.089 1.00 86.44 98 GLY A O 1
ATOM 779 N N . LEU A 1 99 ? -15.165 -4.242 -5.901 1.00 78.31 99 LEU A N 1
ATOM 780 C CA . LEU A 1 99 ? -13.958 -3.436 -6.095 1.00 78.31 99 LEU A CA 1
ATOM 781 C C . LEU A 1 99 ? -12.815 -4.283 -6.674 1.00 78.31 99 LEU A C 1
ATOM 783 O O . LEU A 1 99 ? -12.656 -5.434 -6.198 1.00 78.31 99 LEU A O 1
#

Secondary structure (DSSP, 8-state):
-----EES---S-HHHHHHHHHHHHHHH-TTSPPPPHHHHHHHHHS--TT-EEEEEEEE-TTS-SEEEEEEEEE--SSTTTT-EEEEEEE-GGGTTS--

pLDDT: mean 83.67, std 15.14, range [36.59, 96.75]

Foldseek 3Di:
DDWDWPWDDPPDQLQLVQVQVQQVCCVVPVPDDGGDSVNSVVPVVDDPPQKDKTKIWTADPPNPHTQKMKMWIARCDDPCRVDIDIDITGHPVCPPVPD

Sequence (99 aa):
MNGSILARSTSAPRWRLADLATVRQAEVLPDDPPVTAEQVALRWRHPLSFREVAAWLWWDEGFRLLLGAAEASVEPEGENRHLAQVDVVVRPEARRSGL

Radius of gyration: 14.42 Å; chains: 1; bounding box: 38×25×36 Å